Protein AF-A0A7C4DK08-F1 (afdb_monomer_lite)

Radius of gyration: 25.46 Å; chains: 1; bounding box: 59×35×64 Å

Sequence (172 aa):
MMRWWWFGPAVEKERLLHELELMKAGGIGGVEVQPVYPVALDDPESGFRNLPFLSEEFGLHLRHAAQAARRLGLRWDLTLGSGWPFGGPEIPVTLAAGRLRHVVQKKRPFAVPDIGHGERLIAVFAAEPGAALRQVPAAAIPPGAAEVHYFIASRTGQMVKRAAVGAEGFVL

Foldseek 3Di:
DEEDECELVQDDLVVLLVVLVVCLVVVAQAYEYAYFHHPDDQDPVVRGHRDAPPDPVSVVSLVSNVVSCVVSNHDYHYDPAHADDDDFAPQDQLNFAKDKDKDKDQDPPDADPDADVNKAWDWKWFDAVPGDTDTDPRVCHPPRTRMMMIIMIGHPQDWRPRGRHRGIDGHD

pLDDT: mean 95.98, std 2.76, range [80.94, 98.75]

Structure (mmCIF, N/CA/C/O backbone):
data_AF-A0A7C4DK08-F1
#
_entry.id   AF-A0A7C4DK08-F1
#
loop_
_atom_site.group_PDB
_atom_site.id
_atom_site.type_symbol
_atom_site.label_atom_id
_atom_site.label_alt_id
_atom_site.label_comp_id
_atom_site.label_asym_id
_atom_site.label_entity_id
_atom_site.label_seq_id
_atom_site.pdbx_PDB_ins_code
_atom_site.Cartn_x
_atom_site.Cartn_y
_atom_site.Cartn_z
_atom_site.occupancy
_atom_site.B_iso_or_equiv
_atom_site.auth_seq_id
_atom_site.auth_comp_id
_atom_site.auth_asym_id
_atom_site.auth_atom_id
_atom_site.pdbx_PDB_model_num
ATOM 1 N N . MET A 1 1 ? -22.639 -10.464 5.709 1.00 89.44 1 MET A N 1
ATOM 2 C CA . MET A 1 1 ? -21.497 -9.754 6.320 1.00 89.44 1 MET A CA 1
ATOM 3 C C . MET A 1 1 ? -21.369 -8.427 5.601 1.00 89.44 1 MET A C 1
ATOM 5 O O . MET A 1 1 ? -21.718 -8.392 4.425 1.00 89.44 1 MET A O 1
ATOM 9 N N . MET A 1 2 ? -20.950 -7.362 6.276 1.00 95.88 2 MET A N 1
ATOM 10 C CA . MET A 1 2 ? -20.739 -6.053 5.651 1.00 95.88 2 MET A CA 1
ATOM 11 C C . MET A 1 2 ? -19.327 -5.547 5.901 1.00 95.88 2 MET A C 1
ATOM 13 O O . MET A 1 2 ? -18.743 -5.842 6.940 1.00 95.88 2 MET A O 1
ATOM 17 N N . ARG A 1 3 ? -18.815 -4.735 4.983 1.00 97.12 3 ARG A N 1
ATOM 18 C CA . ARG A 1 3 ? -17.578 -3.997 5.205 1.00 97.12 3 ARG A CA 1
ATOM 19 C C . ARG A 1 3 ? -17.878 -2.722 5.992 1.00 97.12 3 ARG A C 1
ATOM 21 O O . ARG A 1 3 ? -18.739 -1.942 5.596 1.00 97.12 3 ARG A O 1
ATOM 28 N N . TRP A 1 4 ? -17.161 -2.523 7.087 1.00 98.00 4 TRP A N 1
ATOM 29 C CA . TRP A 1 4 ? -17.313 -1.408 8.013 1.00 98.00 4 TRP A C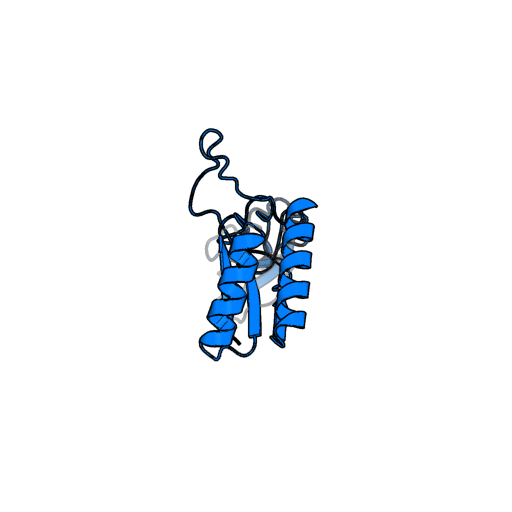A 1
ATOM 30 C C . TRP A 1 4 ? -16.061 -0.535 7.956 1.00 98.00 4 TRP A C 1
ATOM 32 O O . TRP A 1 4 ? -14.979 -0.946 8.378 1.00 98.00 4 TRP A O 1
ATOM 42 N N . TRP A 1 5 ? -16.188 0.644 7.345 1.00 97.44 5 TRP A N 1
ATOM 43 C CA . TRP A 1 5 ? -15.051 1.539 7.123 1.00 97.44 5 TRP A CA 1
ATOM 44 C C . TRP A 1 5 ? -14.805 2.399 8.350 1.00 97.44 5 TRP A C 1
ATOM 46 O O . TRP A 1 5 ? -15.694 3.123 8.788 1.00 97.44 5 TRP A O 1
ATOM 56 N N . TRP A 1 6 ? -13.584 2.339 8.869 1.00 97.81 6 TRP A N 1
ATOM 57 C CA . TRP A 1 6 ? -13.115 3.236 9.917 1.00 97.81 6 TRP A CA 1
ATOM 58 C C . TRP A 1 6 ? -12.251 4.306 9.255 1.00 97.81 6 TRP A C 1
ATOM 60 O O . TRP A 1 6 ? -11.083 4.063 8.946 1.00 97.81 6 TRP A O 1
ATOM 70 N N . PHE A 1 7 ? -12.848 5.463 8.970 1.00 97.81 7 PHE A N 1
ATOM 71 C CA . PHE A 1 7 ? -12.129 6.600 8.401 1.00 97.81 7 PHE A CA 1
ATOM 72 C C . PHE A 1 7 ? -11.234 7.239 9.460 1.00 97.81 7 PHE A C 1
ATOM 74 O O . PHE A 1 7 ? -11.695 7.546 10.558 1.00 97.81 7 PHE A O 1
ATOM 81 N N . GLY A 1 8 ? -9.955 7.418 9.131 1.00 95.69 8 GLY A N 1
ATOM 82 C CA . GLY A 1 8 ? -8.969 8.007 10.032 1.00 95.69 8 GLY A CA 1
ATOM 83 C C . GLY A 1 8 ? -8.819 7.254 11.354 1.00 95.69 8 GLY A C 1
ATOM 84 O O . GLY A 1 8 ? -8.439 7.853 12.349 1.00 95.69 8 GLY A O 1
ATOM 85 N N . PRO A 1 9 ? -9.128 5.947 11.379 1.00 96.12 9 PRO A N 1
ATOM 86 C CA . PRO A 1 9 ? -9.556 5.232 12.581 1.00 96.12 9 PRO A CA 1
ATOM 87 C C . PRO A 1 9 ? -10.118 6.079 13.733 1.00 96.12 9 PRO A C 1
ATOM 89 O O . PRO A 1 9 ? -9.805 5.814 14.891 1.00 96.12 9 PRO A O 1
ATOM 92 N N . ALA A 1 10 ? -10.930 7.089 13.414 1.00 96.31 10 ALA A N 1
ATOM 93 C CA . ALA A 1 10 ? -11.472 8.048 14.364 1.00 96.31 10 ALA A CA 1
ATOM 94 C C . ALA A 1 10 ? -12.711 7.429 15.011 1.00 96.31 10 ALA A C 1
ATOM 96 O O . ALA A 1 10 ? -13.845 7.653 14.587 1.00 96.31 10 ALA A O 1
ATOM 97 N N . VAL A 1 11 ? -12.469 6.534 15.966 1.00 96.31 11 VAL A N 1
ATOM 98 C CA . VAL A 1 11 ? -13.496 5.692 16.575 1.00 96.31 11 VAL A CA 1
ATOM 99 C C . VAL A 1 11 ? -13.497 5.816 18.088 1.00 96.31 11 VAL A C 1
ATOM 101 O O . VAL A 1 11 ? -12.461 6.012 18.713 1.00 96.31 11 VAL A O 1
ATOM 104 N N . GLU A 1 12 ? -14.674 5.616 18.670 1.00 95.94 12 GLU A N 1
ATOM 105 C CA . GLU A 1 12 ? -14.911 5.649 20.111 1.00 95.94 12 GLU A CA 1
ATOM 106 C C . GLU A 1 12 ? -15.649 4.378 20.529 1.00 95.94 12 GLU A C 1
ATOM 108 O O . GLU A 1 12 ? -16.537 3.901 19.819 1.00 95.94 12 GLU A O 1
ATOM 113 N N . LYS A 1 13 ? -15.308 3.813 21.689 1.00 97.62 13 LYS A N 1
ATOM 114 C CA . LYS A 1 13 ? -15.831 2.511 22.144 1.00 97.62 13 LYS A CA 1
ATOM 115 C C . LYS A 1 13 ? -17.359 2.471 22.195 1.00 97.62 13 LYS A C 1
ATOM 117 O O . LYS A 1 13 ? -17.966 1.506 21.733 1.00 97.62 13 LYS A O 1
ATOM 122 N N . GLU A 1 14 ? -17.973 3.529 22.704 1.00 97.81 14 GLU A N 1
ATOM 123 C CA . GLU A 1 14 ? -19.418 3.664 22.859 1.00 97.81 14 GLU A CA 1
ATOM 124 C C . GLU A 1 14 ? -20.114 3.683 21.491 1.00 97.81 14 GLU A C 1
ATOM 126 O O . GLU A 1 14 ? -21.118 2.995 21.293 1.00 97.81 14 GLU A O 1
ATOM 131 N N . ARG A 1 15 ? -19.541 4.403 20.517 1.00 97.50 15 ARG A N 1
ATOM 132 C CA . ARG A 1 15 ? -20.045 4.456 19.135 1.00 97.50 15 ARG A CA 1
ATOM 133 C C . ARG A 1 15 ? -19.880 3.117 18.428 1.00 97.50 15 ARG A C 1
ATOM 135 O O . ARG A 1 15 ? -20.820 2.657 17.790 1.00 97.50 15 ARG A O 1
ATOM 142 N N . LEU A 1 16 ? -18.736 2.453 18.604 1.00 98.44 16 LEU A N 1
ATOM 143 C CA . LEU A 1 16 ? -18.481 1.122 18.049 1.00 98.44 16 LEU A CA 1
ATOM 144 C C . LEU A 1 16 ? -19.507 0.093 18.544 1.00 98.44 16 LEU A C 1
ATOM 146 O O . LEU A 1 16 ? -20.022 -0.690 17.748 1.00 98.44 16 LEU A O 1
ATOM 150 N N . LEU A 1 17 ? -19.817 0.089 19.845 1.00 98.62 17 LEU A N 1
ATOM 151 C CA . LEU A 1 17 ? -20.846 -0.790 20.405 1.00 98.62 17 LEU A CA 1
ATOM 152 C C . LEU A 1 17 ? -22.224 -0.474 19.815 1.00 98.62 17 LEU A C 1
ATOM 154 O O . LEU A 1 17 ? -22.897 -1.384 19.333 1.00 98.62 17 LEU A O 1
ATOM 158 N N . HIS A 1 18 ? -22.608 0.803 19.814 1.00 98.69 18 HIS A N 1
ATOM 159 C CA . HIS A 1 18 ? -23.893 1.246 19.284 1.00 98.69 18 HIS A CA 1
ATOM 160 C C . HIS A 1 18 ? -24.081 0.849 17.811 1.00 98.69 18 HIS A C 1
ATOM 162 O O . HIS A 1 18 ? -25.116 0.303 17.432 1.00 98.69 18 HIS A O 1
ATOM 168 N N . GLU A 1 19 ? -23.063 1.058 16.975 1.00 98.44 19 GLU A N 1
ATOM 169 C CA . GLU A 1 19 ? -23.085 0.679 15.562 1.00 98.44 19 GLU A CA 1
ATOM 170 C C . GLU A 1 19 ? -23.239 -0.839 15.373 1.00 98.44 19 GLU A C 1
ATOM 172 O O . GLU A 1 19 ? -24.040 -1.277 14.546 1.00 98.44 19 GLU A O 1
ATOM 177 N N . LEU A 1 20 ? -22.549 -1.659 16.175 1.00 98.69 20 LEU A N 1
ATOM 178 C CA . LEU A 1 20 ? -22.695 -3.120 16.138 1.00 98.69 20 LEU A CA 1
ATOM 179 C C . LEU A 1 20 ? -24.094 -3.585 16.578 1.00 98.69 20 LEU A C 1
ATOM 181 O O . LEU A 1 20 ? -24.642 -4.522 15.988 1.00 98.69 20 LEU A O 1
ATOM 185 N N . GLU A 1 21 ? -24.688 -2.945 17.587 1.00 98.69 21 GLU A N 1
ATOM 186 C CA . GLU A 1 21 ? -26.061 -3.218 18.029 1.00 98.69 21 GLU A CA 1
ATOM 187 C C . GLU A 1 21 ? -27.078 -2.880 16.935 1.00 98.69 21 GLU A C 1
ATOM 189 O O . GLU A 1 21 ? -27.949 -3.701 16.635 1.00 98.69 21 GLU A O 1
ATOM 194 N N . LEU A 1 22 ? -26.926 -1.726 16.276 1.00 98.50 22 LEU A N 1
ATOM 195 C CA . LEU A 1 22 ? -27.761 -1.331 15.140 1.00 98.50 22 LEU A CA 1
ATOM 196 C C . LEU A 1 22 ? -27.634 -2.313 13.973 1.00 98.50 22 LEU A C 1
ATOM 198 O O . LEU A 1 22 ? -28.643 -2.737 13.410 1.00 98.50 22 LEU A O 1
ATOM 202 N N . MET A 1 23 ? -26.410 -2.722 13.630 1.00 98.19 23 MET A N 1
ATOM 203 C CA . MET A 1 23 ? -26.177 -3.728 12.591 1.00 98.19 23 MET A CA 1
ATOM 204 C C . MET A 1 23 ? -26.880 -5.045 12.933 1.00 98.19 23 MET A C 1
ATOM 206 O O . MET A 1 23 ? -27.576 -5.611 12.087 1.00 98.19 23 MET A O 1
ATOM 210 N N . LYS A 1 24 ? -26.754 -5.519 14.179 1.00 98.31 24 LYS A N 1
ATOM 211 C CA . LYS A 1 24 ? -27.425 -6.738 14.642 1.00 98.31 24 LYS A CA 1
ATOM 212 C C . LYS A 1 24 ? -28.948 -6.617 14.556 1.00 98.31 24 LYS A C 1
ATOM 214 O O . LYS A 1 24 ? -29.589 -7.533 14.041 1.00 98.31 24 LYS A O 1
ATOM 219 N N . ALA A 1 25 ? -29.512 -5.509 15.037 1.00 98.44 25 ALA A N 1
ATOM 220 C CA . ALA A 1 25 ? -30.946 -5.233 14.975 1.00 98.44 25 ALA A CA 1
ATOM 221 C C . ALA A 1 25 ? -31.454 -5.164 13.524 1.00 98.44 25 ALA A C 1
ATOM 223 O O . ALA A 1 25 ? -32.538 -5.656 13.225 1.00 98.44 25 ALA A O 1
ATOM 224 N N . GLY A 1 26 ? -30.635 -4.637 12.610 1.00 97.75 26 GLY A N 1
ATOM 225 C CA . GLY A 1 26 ? -30.897 -4.599 11.170 1.00 97.75 26 GLY A CA 1
ATOM 226 C C . GLY A 1 26 ? -30.697 -5.930 10.432 1.00 97.75 26 GLY A C 1
ATOM 227 O O . GLY A 1 26 ? -30.798 -5.962 9.209 1.00 97.75 26 GLY A O 1
ATOM 228 N N . GLY A 1 27 ? -30.392 -7.029 11.130 1.00 97.88 27 GLY A N 1
ATOM 229 C CA . GLY A 1 27 ? -30.229 -8.356 10.524 1.00 97.88 27 GLY A CA 1
ATOM 230 C C . GLY A 1 27 ? -28.860 -8.617 9.879 1.00 97.88 27 GLY A C 1
ATOM 231 O O . GLY A 1 27 ? -28.674 -9.647 9.226 1.00 97.88 27 GLY A O 1
ATOM 232 N N . ILE A 1 28 ? -27.870 -7.739 10.070 1.00 98.38 28 ILE A N 1
ATOM 233 C CA . ILE A 1 28 ? -26.490 -7.988 9.634 1.00 98.38 28 ILE A CA 1
ATOM 234 C C . ILE A 1 28 ? -25.897 -9.119 10.486 1.00 98.38 28 ILE A C 1
ATOM 236 O O . ILE A 1 28 ? -25.849 -9.051 11.710 1.00 98.38 28 ILE A O 1
ATOM 240 N N . GLY A 1 29 ? -25.397 -10.169 9.830 1.00 98.00 29 GLY A N 1
ATOM 241 C CA . GLY A 1 29 ? -24.799 -11.331 10.504 1.00 98.00 29 GLY A CA 1
ATOM 242 C C . GLY A 1 29 ? -23.309 -11.206 10.857 1.00 98.00 29 GLY A C 1
ATOM 243 O O . GLY A 1 29 ? -22.728 -12.161 11.373 1.00 98.00 29 GLY A O 1
ATOM 244 N N . GLY A 1 30 ? -22.657 -10.088 10.531 1.00 98.38 30 GLY A N 1
ATOM 245 C CA . GLY A 1 30 ? -21.241 -9.862 10.829 1.00 98.38 30 GLY A CA 1
ATOM 246 C C . GLY A 1 30 ? -20.610 -8.703 10.066 1.00 98.38 30 GLY A C 1
ATOM 247 O O . GLY A 1 30 ? -21.187 -8.224 9.084 1.00 98.38 30 GLY A O 1
ATOM 248 N N . VAL A 1 31 ? -19.411 -8.317 10.493 1.00 98.50 31 VAL A N 1
ATOM 249 C CA . VAL A 1 31 ? -18.662 -7.153 9.999 1.00 98.50 31 VAL A CA 1
ATOM 250 C C . VAL A 1 31 ? -17.237 -7.523 9.589 1.00 98.50 31 VAL A C 1
ATOM 252 O O . VAL A 1 31 ? -16.636 -8.407 10.193 1.00 98.50 31 VAL A O 1
ATOM 255 N N . GLU A 1 32 ? -16.710 -6.811 8.598 1.00 98.25 32 GLU A N 1
ATOM 256 C CA . GLU A 1 32 ? -15.300 -6.773 8.205 1.00 98.25 32 GLU A CA 1
ATOM 257 C C . GLU A 1 32 ? -14.776 -5.354 8.442 1.00 98.25 32 GLU A C 1
ATOM 259 O O . GLU A 1 32 ? -15.230 -4.413 7.785 1.00 98.25 32 GLU A O 1
ATOM 264 N N . VAL A 1 33 ? -13.855 -5.180 9.390 1.00 98.25 33 VAL A N 1
ATOM 265 C CA . VAL A 1 33 ? -13.270 -3.866 9.689 1.00 98.25 33 VAL A CA 1
ATOM 266 C C . VAL A 1 33 ? -12.238 -3.500 8.628 1.00 98.25 33 VAL A C 1
ATOM 268 O O . VAL A 1 33 ? -11.289 -4.247 8.389 1.00 98.25 33 VAL A O 1
ATOM 271 N N . GLN A 1 34 ? -12.398 -2.315 8.037 1.00 97.69 34 GLN A N 1
ATOM 272 C CA . GLN A 1 34 ? -11.468 -1.750 7.065 1.00 97.69 34 GLN A CA 1
ATOM 273 C C . GLN A 1 34 ? -11.052 -0.329 7.481 1.00 97.69 34 GLN A C 1
ATOM 275 O O . GLN A 1 34 ? -11.779 0.630 7.212 1.00 97.69 34 GLN A O 1
ATOM 280 N N . PRO A 1 35 ? -9.867 -0.165 8.091 1.00 97.75 35 PRO A N 1
ATOM 281 C CA . PRO A 1 35 ? -9.263 1.142 8.335 1.00 97.75 35 PRO A CA 1
ATOM 282 C C . PRO A 1 35 ? -8.909 1.827 7.016 1.00 97.75 35 PRO A C 1
ATOM 284 O O . PRO A 1 35 ? -8.284 1.207 6.144 1.00 97.75 35 PRO A O 1
ATOM 287 N N . VAL A 1 36 ? -9.277 3.095 6.864 1.00 98.00 36 VAL A N 1
ATOM 288 C CA . VAL A 1 36 ? -8.992 3.910 5.673 1.00 98.00 36 VAL A CA 1
ATOM 289 C C . VAL A 1 36 ? -8.649 5.351 6.063 1.00 98.00 36 VAL A C 1
ATOM 291 O O . VAL A 1 36 ? -8.705 5.721 7.232 1.00 98.00 36 VAL A O 1
ATOM 294 N N . TYR A 1 37 ? -8.281 6.158 5.072 1.00 97.75 37 TYR A N 1
ATOM 295 C CA . TYR A 1 37 ? -7.957 7.584 5.186 1.00 97.75 37 TYR A CA 1
ATOM 296 C C . TYR A 1 37 ? -8.916 8.403 6.065 1.00 97.75 37 TYR A C 1
ATOM 298 O O . TYR A 1 37 ? -10.111 8.099 6.130 1.00 97.75 37 TYR A O 1
ATOM 306 N N . PRO A 1 38 ? -8.410 9.460 6.723 1.00 97.31 38 PRO A N 1
ATOM 307 C CA . PRO A 1 38 ? -9.239 10.400 7.463 1.00 97.31 38 PRO A CA 1
ATOM 308 C C . PRO A 1 38 ? -10.130 11.222 6.525 1.00 97.31 38 PRO A C 1
ATOM 310 O O . PRO A 1 38 ? -9.743 11.559 5.406 1.00 97.31 38 PRO A O 1
ATOM 313 N N . VAL A 1 39 ? -11.329 11.566 6.998 1.00 96.88 39 VAL A N 1
ATOM 314 C CA . VAL A 1 39 ? -12.264 12.484 6.310 1.00 96.88 39 VAL A CA 1
ATOM 315 C C . VAL A 1 39 ? -12.391 13.837 7.011 1.00 96.88 39 VAL A C 1
ATOM 317 O O . VAL A 1 39 ? -13.034 14.740 6.484 1.00 96.88 39 VAL A O 1
ATOM 320 N N . ALA A 1 40 ? -11.759 13.979 8.173 1.00 95.62 40 ALA A N 1
ATOM 321 C CA . ALA A 1 40 ? -11.634 15.211 8.934 1.00 95.62 40 ALA A CA 1
ATOM 322 C C . ALA A 1 40 ? -10.243 15.257 9.581 1.00 95.62 40 ALA A C 1
ATOM 324 O O . ALA A 1 40 ? -9.631 14.214 9.825 1.00 95.62 40 ALA A O 1
ATOM 325 N N . LEU A 1 41 ? -9.734 16.464 9.817 1.00 95.81 41 LEU A N 1
ATOM 326 C CA . LEU A 1 41 ? -8.479 16.674 10.538 1.00 95.81 41 LEU A CA 1
ATOM 327 C C . LEU A 1 41 ? -8.711 16.558 12.043 1.00 95.81 41 LEU A C 1
ATOM 329 O O . LEU A 1 41 ? -9.838 16.733 12.499 1.00 95.81 41 LEU A O 1
ATOM 333 N N . ASP A 1 42 ? -7.641 16.293 12.789 1.00 95.88 42 ASP A N 1
ATOM 334 C CA . ASP A 1 42 ? -7.672 16.351 14.250 1.00 95.88 42 ASP A CA 1
ATOM 335 C C . ASP A 1 42 ? -8.115 17.745 14.709 1.00 95.88 42 ASP A C 1
ATOM 337 O O . ASP A 1 42 ? -7.676 18.761 14.163 1.00 95.88 42 ASP A O 1
ATOM 341 N N . ASP A 1 43 ? -8.966 17.778 15.726 1.00 96.12 43 ASP A N 1
ATOM 342 C CA . ASP A 1 43 ? -9.473 18.998 16.336 1.00 96.12 43 ASP A CA 1
ATOM 343 C C . ASP A 1 43 ? -9.301 18.923 17.862 1.00 96.12 43 ASP A C 1
ATOM 345 O O . ASP A 1 43 ? -10.061 18.233 18.550 1.00 96.12 43 ASP A O 1
ATOM 349 N N . PRO A 1 44 ? -8.303 19.635 18.413 1.00 93.69 44 PRO A N 1
ATOM 350 C CA . PRO A 1 44 ? -8.056 19.670 19.848 1.00 93.69 44 PRO A CA 1
ATOM 351 C C . PRO A 1 44 ? -9.206 20.250 20.681 1.00 93.69 44 PRO A C 1
ATOM 353 O O . PRO A 1 44 ? -9.303 19.910 21.858 1.00 93.69 44 PRO A O 1
ATOM 356 N N . GLU A 1 45 ? -10.055 21.119 20.118 1.00 95.19 45 GLU A N 1
ATOM 357 C CA . GLU A 1 45 ? -11.140 21.765 20.870 1.00 95.19 45 GLU A CA 1
ATOM 358 C C . GLU A 1 45 ? -12.305 20.804 21.118 1.00 95.19 45 GLU A C 1
ATOM 360 O O . GLU A 1 45 ? -12.840 20.749 22.227 1.00 95.19 45 GLU A O 1
ATOM 365 N N . SER A 1 46 ? -12.675 20.010 20.109 1.00 93.50 46 SER A N 1
ATOM 366 C CA . SER A 1 46 ? -13.681 18.950 20.255 1.00 93.50 46 SER A CA 1
ATOM 367 C C . SER A 1 46 ? -13.109 17.634 20.790 1.00 93.50 46 SER A C 1
ATOM 369 O O . SER A 1 46 ? -13.867 16.777 21.245 1.00 93.50 46 SER A O 1
ATOM 371 N N . GLY A 1 47 ? -11.785 17.460 20.739 1.00 91.88 47 GLY A N 1
ATOM 372 C CA . GLY A 1 47 ? -11.104 16.207 21.062 1.00 91.88 47 GLY A CA 1
ATOM 373 C C . GLY A 1 47 ? -11.154 15.169 19.935 1.00 91.88 47 GLY A C 1
ATOM 374 O O . GLY A 1 47 ? -10.696 14.041 20.136 1.00 91.88 47 GLY A O 1
ATOM 375 N N . PHE A 1 48 ? -11.684 15.527 18.759 1.00 94.81 48 PHE A N 1
ATOM 376 C CA . PHE A 1 48 ? -11.689 14.652 17.593 1.00 94.81 48 PHE A CA 1
ATOM 377 C C . PHE A 1 48 ? -10.254 14.353 17.156 1.00 94.81 48 PHE A C 1
ATOM 379 O O . PHE A 1 48 ? -9.445 15.260 16.950 1.00 94.81 48 PHE A O 1
ATOM 386 N N . ARG A 1 49 ? -9.932 13.071 16.985 1.00 95.75 49 ARG A N 1
ATOM 387 C CA . ARG A 1 49 ? -8.609 12.650 16.533 1.00 95.75 49 ARG A CA 1
ATOM 388 C C . ARG A 1 49 ? -8.661 11.425 15.649 1.00 95.75 49 ARG A C 1
ATOM 390 O O . ARG A 1 49 ? -9.447 10.505 15.874 1.00 95.75 49 ARG A O 1
ATOM 397 N N . ASN A 1 50 ? -7.748 11.395 14.696 1.00 97.38 50 ASN A N 1
ATOM 398 C CA . ASN A 1 50 ? -7.474 10.232 13.888 1.00 97.38 50 ASN A CA 1
ATOM 399 C C . ASN A 1 50 ? -6.435 9.353 14.595 1.00 97.38 50 ASN A C 1
ATOM 401 O O . ASN A 1 50 ? -5.399 9.838 15.050 1.00 97.38 50 ASN A O 1
ATOM 405 N N . LEU A 1 51 ? -6.690 8.049 14.691 1.00 97.00 51 LEU A N 1
ATOM 406 C CA . LEU A 1 51 ? -5.752 7.126 15.329 1.00 97.00 51 LEU A CA 1
ATOM 407 C C . LEU A 1 51 ? -4.765 6.575 14.293 1.00 97.00 51 LEU A C 1
ATOM 409 O O . LEU A 1 51 ? -5.205 6.036 13.270 1.00 97.00 51 LEU A O 1
ATOM 413 N N . PRO A 1 52 ? -3.442 6.628 14.553 1.00 96.56 52 PRO A N 1
ATOM 414 C CA . PRO A 1 52 ? -2.478 5.978 13.682 1.00 96.56 52 PRO A CA 1
ATOM 415 C C . PRO A 1 52 ? -2.757 4.474 13.578 1.00 96.56 52 PRO A C 1
ATOM 417 O O . PRO A 1 52 ? -3.015 3.800 14.585 1.00 96.56 52 PRO A O 1
ATOM 420 N N . PHE A 1 53 ? -2.699 3.942 12.361 1.00 96.69 53 PHE A N 1
ATOM 421 C CA . PHE A 1 53 ? -2.868 2.521 12.088 1.00 96.69 53 PHE A CA 1
ATOM 422 C C . PHE A 1 53 ? -1.829 1.705 12.864 1.00 96.69 53 PHE A C 1
ATOM 424 O O . PHE A 1 53 ? -0.665 2.086 12.956 1.00 96.69 53 PHE A O 1
ATOM 431 N N . LEU A 1 54 ? -2.270 0.594 13.461 1.00 95.56 54 LEU A N 1
ATOM 432 C CA . LEU A 1 54 ? -1.464 -0.270 14.338 1.00 95.56 54 LEU A CA 1
ATOM 433 C C . LEU A 1 54 ? -0.895 0.397 15.605 1.00 95.56 54 LEU A C 1
ATOM 435 O O . LEU A 1 54 ? -0.095 -0.225 16.303 1.00 95.56 54 LEU A O 1
ATOM 439 N N . SER A 1 55 ? -1.336 1.606 15.965 1.00 97.12 55 SER A N 1
ATOM 440 C CA . SER A 1 55 ? -1.060 2.154 17.298 1.00 97.12 55 SER A CA 1
ATOM 441 C C . SER A 1 55 ? -1.683 1.292 18.406 1.00 97.12 55 SER A C 1
ATOM 443 O O . SER A 1 55 ? -2.649 0.552 18.185 1.00 97.12 55 SER A O 1
ATOM 445 N N . GLU A 1 56 ? -1.157 1.411 19.628 1.00 97.88 56 GLU A N 1
ATOM 446 C CA . GLU A 1 56 ? -1.705 0.715 20.800 1.00 97.88 56 GLU A CA 1
ATOM 447 C C . GLU A 1 56 ? -3.196 1.024 20.985 1.00 97.88 56 GLU A C 1
ATOM 449 O O . GLU A 1 56 ? -4.015 0.121 21.165 1.00 97.88 56 GLU A O 1
ATOM 454 N N . GLU A 1 57 ? -3.571 2.297 20.861 1.00 96.81 57 GLU A N 1
ATOM 455 C CA . GLU A 1 57 ? -4.951 2.731 21.020 1.00 96.81 57 GLU A CA 1
ATOM 456 C C . GLU A 1 57 ? -5.878 2.184 19.930 1.00 96.81 57 GLU A C 1
ATOM 458 O O . GLU A 1 57 ? -6.989 1.736 20.235 1.00 96.81 57 GLU A O 1
ATOM 463 N N . PHE A 1 58 ? -5.428 2.159 18.674 1.00 97.31 58 PHE A N 1
ATOM 464 C CA . PHE A 1 58 ? -6.154 1.490 17.598 1.00 97.31 58 PHE A CA 1
ATOM 465 C C . PHE A 1 58 ? -6.399 0.010 17.940 1.00 97.31 58 PHE A C 1
ATOM 467 O O . PHE A 1 58 ? -7.523 -0.489 17.824 1.00 97.31 58 PHE A O 1
ATOM 474 N N . GLY A 1 59 ? -5.375 -0.681 18.451 1.00 97.75 59 GLY A N 1
ATOM 475 C CA . GLY A 1 59 ? -5.479 -2.066 18.913 1.00 97.75 59 GLY A CA 1
ATOM 476 C C . GLY A 1 59 ? -6.485 -2.260 20.055 1.00 97.75 59 GLY A C 1
ATOM 477 O O . GLY A 1 59 ? -7.217 -3.256 20.079 1.00 97.75 59 GLY A O 1
ATOM 478 N N . LEU A 1 60 ? -6.578 -1.305 20.986 1.00 98.44 60 LEU A N 1
ATOM 479 C CA . LEU A 1 60 ? -7.567 -1.324 22.070 1.00 98.44 60 LEU A CA 1
ATOM 480 C C . LEU A 1 60 ? -9.005 -1.173 21.549 1.00 98.44 60 LEU A C 1
ATOM 482 O O . LEU A 1 60 ? -9.897 -1.886 22.020 1.00 98.44 60 LEU A O 1
ATOM 486 N N . HIS A 1 61 ? -9.235 -0.303 20.562 1.00 98.38 61 HIS A N 1
ATOM 487 C CA . HIS A 1 61 ? -10.546 -0.132 19.925 1.00 98.38 61 HIS A CA 1
ATOM 488 C C . HIS A 1 61 ? -10.956 -1.363 19.112 1.00 98.38 61 HIS A C 1
ATOM 490 O O . HIS A 1 61 ? -12.078 -1.853 19.266 1.00 98.38 61 HIS A O 1
ATOM 496 N N . LEU A 1 62 ? -10.034 -1.935 18.329 1.00 97.88 62 LEU A N 1
ATOM 497 C CA . LEU A 1 62 ? -10.260 -3.203 17.628 1.00 97.88 62 LEU A CA 1
ATOM 498 C C . LEU A 1 62 ? -10.647 -4.323 18.597 1.00 97.88 62 LEU A C 1
ATOM 500 O O . LEU A 1 62 ? -11.627 -5.031 18.367 1.00 97.88 62 LEU A O 1
ATOM 504 N N . ARG A 1 63 ? -9.908 -4.473 19.705 1.00 98.44 63 ARG A N 1
ATOM 505 C CA . ARG A 1 63 ? -10.207 -5.480 20.733 1.00 98.44 63 ARG A CA 1
ATOM 506 C C . ARG A 1 63 ? -11.601 -5.278 21.320 1.00 98.44 63 ARG A C 1
ATOM 508 O O . ARG A 1 63 ? -12.333 -6.254 21.479 1.00 98.44 63 ARG A O 1
ATOM 515 N N . HIS A 1 64 ? -11.960 -4.036 21.642 1.00 98.62 64 HIS A N 1
ATOM 516 C CA . HIS A 1 64 ? -13.272 -3.704 22.188 1.00 98.62 64 HIS A CA 1
ATOM 517 C C . HIS A 1 64 ? -14.401 -4.092 21.220 1.00 98.62 64 HIS A C 1
ATOM 519 O O . HIS A 1 64 ? -15.320 -4.819 21.608 1.00 98.62 64 HIS A O 1
ATOM 525 N N . ALA A 1 65 ? -14.296 -3.679 19.954 1.00 98.50 65 ALA A N 1
ATOM 526 C CA . ALA A 1 65 ? -15.284 -3.983 18.924 1.00 98.50 65 ALA A CA 1
ATOM 527 C C . ALA A 1 65 ? -15.384 -5.492 18.636 1.00 98.50 65 ALA A C 1
ATOM 529 O O . ALA A 1 65 ? -16.489 -6.029 18.584 1.00 98.50 65 ALA A O 1
ATOM 530 N N . ALA A 1 66 ? -14.258 -6.209 18.561 1.00 98.56 66 ALA A N 1
ATOM 531 C CA . ALA A 1 66 ? -14.248 -7.661 18.373 1.00 98.56 66 ALA A CA 1
ATOM 532 C C . ALA A 1 66 ? -14.947 -8.402 19.528 1.00 98.56 66 ALA A C 1
ATOM 534 O O . ALA A 1 66 ? -15.732 -9.330 19.314 1.00 98.56 66 ALA A O 1
ATOM 535 N N . GLN A 1 67 ? -14.699 -7.978 20.772 1.00 98.75 67 GLN A N 1
ATOM 536 C CA . GLN A 1 67 ? -15.371 -8.535 21.947 1.00 98.75 67 GLN A CA 1
ATOM 537 C C . GLN A 1 67 ? -16.875 -8.236 21.943 1.00 98.75 67 GLN A C 1
ATOM 539 O O . GLN A 1 67 ? -17.664 -9.116 22.292 1.00 98.75 67 GLN A O 1
ATOM 544 N N . ALA A 1 68 ? -17.281 -7.027 21.545 1.00 98.62 68 ALA A N 1
ATOM 545 C CA . ALA A 1 68 ? -18.688 -6.656 21.402 1.00 98.62 68 ALA A CA 1
ATOM 546 C C . ALA A 1 68 ? -19.387 -7.482 20.313 1.00 98.62 68 ALA A C 1
ATOM 548 O O . ALA A 1 68 ? -20.417 -8.098 20.587 1.00 98.62 68 ALA A O 1
ATOM 549 N N . ALA A 1 69 ? -18.784 -7.598 19.128 1.00 98.62 69 ALA A N 1
ATOM 550 C CA . ALA A 1 69 ? -19.293 -8.419 18.034 1.00 98.62 69 ALA A CA 1
ATOM 551 C C . ALA A 1 69 ? -19.494 -9.878 18.472 1.00 98.62 69 ALA A C 1
ATOM 553 O O . ALA A 1 69 ? -20.560 -10.454 18.242 1.00 98.62 69 ALA A O 1
ATOM 554 N N . ARG A 1 70 ? -18.525 -10.450 19.203 1.00 98.56 70 ARG A N 1
ATOM 555 C CA . ARG A 1 70 ? -18.648 -11.796 19.780 1.00 98.56 70 ARG A CA 1
ATOM 556 C C . ARG A 1 70 ? -19.838 -11.915 20.738 1.00 98.56 70 ARG A C 1
ATOM 558 O O . ARG A 1 70 ? -20.577 -12.891 20.638 1.00 98.56 70 ARG A O 1
ATOM 565 N N . ARG A 1 71 ? -20.046 -10.950 21.646 1.00 98.62 71 ARG A N 1
ATOM 566 C CA . ARG A 1 71 ? -21.197 -10.951 22.578 1.00 98.62 71 ARG A CA 1
ATOM 567 C C . ARG A 1 71 ? -22.539 -10.876 21.845 1.00 98.62 71 ARG A C 1
ATOM 569 O O . ARG A 1 71 ? -23.488 -11.528 22.261 1.00 98.62 71 ARG A O 1
ATOM 576 N N . LEU A 1 72 ? -22.601 -10.131 20.743 1.00 98.50 72 LEU A N 1
ATOM 577 C CA . LEU A 1 72 ? -23.798 -9.970 19.907 1.00 98.50 72 LEU A CA 1
ATOM 578 C C . LEU A 1 72 ? -24.036 -11.147 18.935 1.00 98.50 72 LEU A C 1
ATOM 580 O O . LEU A 1 72 ? -25.027 -11.167 18.192 1.00 98.50 72 LEU A O 1
ATOM 584 N N . GLY A 1 73 ? -23.134 -12.135 18.912 1.00 98.38 73 GLY A N 1
ATOM 585 C CA . GLY A 1 73 ? -23.186 -13.260 17.977 1.00 98.38 73 GLY A CA 1
ATOM 586 C C . GLY A 1 73 ? -22.989 -12.836 16.517 1.00 98.38 73 GLY A C 1
ATOM 587 O O . GLY A 1 73 ? -23.581 -13.434 15.619 1.00 98.38 73 GLY A O 1
ATOM 588 N N . LEU A 1 74 ? -22.216 -11.774 16.282 1.00 98.62 74 LEU A N 1
ATOM 589 C CA . LEU A 1 74 ? -21.812 -11.308 14.958 1.00 98.62 74 LEU A CA 1
ATOM 590 C C . LEU A 1 74 ? -20.517 -12.008 14.533 1.00 98.62 74 LEU A C 1
ATOM 592 O O . LEU A 1 74 ? -19.606 -12.193 15.342 1.00 98.62 74 LEU A O 1
ATOM 596 N N . ARG A 1 75 ? -20.403 -12.365 13.247 1.00 98.44 75 ARG A N 1
ATOM 597 C CA . ARG A 1 75 ? -19.100 -12.739 12.674 1.00 98.44 75 ARG A CA 1
ATOM 598 C C . ARG A 1 75 ? -18.192 -11.511 12.640 1.00 98.44 75 ARG A C 1
ATOM 600 O O . ARG A 1 75 ? -18.667 -10.402 12.397 1.00 98.44 75 ARG A O 1
ATOM 607 N N . TRP A 1 76 ? -16.905 -11.736 12.853 1.00 98.19 76 TRP A N 1
ATOM 608 C CA . TRP A 1 76 ? -15.883 -10.701 12.884 1.00 98.19 76 TRP A CA 1
ATOM 609 C C . TRP A 1 76 ? -14.795 -11.026 11.868 1.00 98.19 76 TRP A C 1
ATOM 611 O O . TRP A 1 76 ? -14.265 -12.137 11.882 1.00 98.19 76 TRP A O 1
ATOM 621 N N . ASP A 1 77 ? -14.478 -10.057 11.024 1.00 98.12 77 ASP A N 1
ATOM 622 C CA . ASP A 1 77 ? -13.388 -10.099 10.060 1.00 98.12 77 ASP A CA 1
ATOM 623 C C . ASP A 1 77 ? -12.611 -8.771 10.110 1.00 98.12 77 ASP A C 1
ATOM 625 O O . ASP A 1 77 ? -13.127 -7.739 10.556 1.00 98.12 77 ASP A O 1
ATOM 629 N N . LEU A 1 78 ? -11.352 -8.803 9.694 1.00 96.50 78 LEU A N 1
ATOM 630 C CA . LEU A 1 78 ? -10.432 -7.673 9.714 1.00 96.50 78 LEU A CA 1
ATOM 631 C C . LEU A 1 78 ? -9.553 -7.723 8.469 1.00 96.50 78 LEU A C 1
ATOM 633 O O . LEU A 1 78 ? -8.768 -8.658 8.296 1.00 96.50 78 LEU A O 1
ATOM 637 N N . THR A 1 79 ? -9.593 -6.668 7.659 1.00 94.75 79 THR A N 1
ATOM 638 C CA . THR A 1 79 ? -8.593 -6.516 6.605 1.00 94.75 79 THR A CA 1
ATOM 639 C C . THR A 1 79 ? -7.231 -6.243 7.232 1.00 94.75 79 THR A C 1
ATOM 641 O O . THR A 1 79 ? -7.061 -5.290 7.991 1.00 94.75 79 THR A O 1
ATOM 644 N N . LEU A 1 80 ? -6.239 -7.061 6.876 1.00 91.06 80 LEU A N 1
ATOM 645 C CA . LEU A 1 80 ? -4.882 -7.030 7.441 1.00 91.06 80 LEU A CA 1
ATOM 646 C C . LEU A 1 80 ? -4.034 -5.812 7.025 1.00 91.06 80 LEU A C 1
ATOM 648 O O . LEU A 1 80 ? -2.848 -5.755 7.329 1.00 91.06 80 LEU A O 1
ATOM 652 N N . GLY A 1 81 ? -4.626 -4.836 6.346 1.00 94.19 81 GLY A N 1
ATOM 653 C CA . GLY A 1 81 ? -3.973 -3.610 5.916 1.00 94.19 81 GLY A CA 1
ATOM 654 C C . GLY A 1 81 ? -4.973 -2.467 5.825 1.00 94.19 81 GLY A C 1
ATOM 655 O O . GLY A 1 81 ? -6.189 -2.655 5.947 1.00 94.19 81 GLY A O 1
ATOM 656 N N . SER A 1 82 ? -4.458 -1.268 5.582 1.00 96.94 82 SER A N 1
ATOM 657 C CA . SER A 1 82 ? -5.282 -0.089 5.363 1.00 96.94 82 SER A CA 1
ATOM 658 C C . SER A 1 82 ? -5.318 0.297 3.889 1.00 96.94 82 SER A C 1
ATOM 660 O O . SER A 1 82 ? -4.309 0.209 3.196 1.00 96.94 82 SER A O 1
ATOM 662 N N . GLY A 1 83 ? -6.474 0.756 3.408 1.00 95.75 83 GLY A N 1
ATOM 663 C CA . GLY A 1 83 ? -6.609 1.195 2.023 1.00 95.75 83 GLY A CA 1
ATOM 664 C C . GLY A 1 83 ? -6.396 0.064 1.009 1.00 95.75 83 GLY A C 1
ATOM 665 O O . GLY A 1 83 ? -6.756 -1.087 1.258 1.00 95.75 83 GLY A O 1
ATOM 666 N N . TRP A 1 84 ? -5.889 0.404 -0.180 1.00 96.06 84 TRP A N 1
ATOM 667 C CA . TRP A 1 84 ? -5.600 -0.573 -1.237 1.00 96.06 84 TRP A CA 1
ATOM 668 C C . TRP A 1 84 ? -4.621 -0.056 -2.303 1.00 96.06 84 TRP A C 1
ATOM 670 O O . TRP A 1 84 ? -4.613 1.136 -2.619 1.00 96.06 84 TRP A O 1
ATOM 680 N N . PRO A 1 85 ? -3.878 -0.942 -2.990 1.00 95.69 85 PRO A N 1
ATOM 681 C CA . PRO A 1 85 ? -3.609 -2.344 -2.648 1.00 95.69 85 PRO A CA 1
ATOM 682 C C . PRO A 1 85 ? -2.813 -2.492 -1.343 1.00 95.69 85 PRO A C 1
ATOM 684 O O . PRO A 1 85 ? -2.478 -1.493 -0.715 1.00 95.69 85 PRO A O 1
ATOM 687 N N . PHE A 1 86 ? -2.538 -3.734 -0.940 1.00 95.69 86 PHE A N 1
ATOM 688 C CA . PHE A 1 86 ? -1.793 -4.023 0.287 1.00 95.69 86 PHE A CA 1
ATOM 689 C C . PHE A 1 86 ? -0.367 -3.471 0.215 1.00 95.69 86 PHE A C 1
ATOM 691 O O . PHE A 1 86 ? 0.290 -3.520 -0.823 1.00 95.69 86 PHE A O 1
ATOM 698 N N . GLY A 1 87 ? 0.094 -2.946 1.339 1.00 96.25 87 GLY A N 1
ATOM 699 C CA . GLY A 1 87 ? 1.372 -2.275 1.490 1.00 96.25 87 GLY A CA 1
ATOM 700 C C . GLY A 1 87 ? 1.387 -1.506 2.803 1.00 96.25 87 GLY A C 1
ATOM 701 O O . GLY A 1 87 ? 0.438 -1.597 3.585 1.00 96.25 87 GLY A O 1
ATOM 702 N N . GLY A 1 88 ? 2.440 -0.731 3.017 1.00 96.81 88 GLY A N 1
ATOM 703 C CA . GLY A 1 88 ? 2.609 0.017 4.254 1.00 96.81 88 GLY A CA 1
ATOM 704 C C . GLY A 1 88 ? 3.989 0.660 4.361 1.00 96.81 88 GLY A C 1
ATOM 705 O O . GLY A 1 88 ? 4.846 0.432 3.494 1.00 96.81 88 GLY A O 1
ATOM 706 N N . PRO A 1 89 ? 4.209 1.505 5.379 1.00 96.06 89 PRO A N 1
ATOM 707 C CA . PRO A 1 89 ? 5.479 2.204 5.594 1.00 96.06 89 PRO A CA 1
ATOM 708 C C . PRO A 1 89 ? 6.661 1.252 5.814 1.00 96.06 89 PRO A C 1
ATOM 710 O O . PRO A 1 89 ? 7.808 1.609 5.557 1.00 96.06 89 PRO A O 1
ATOM 713 N N . GLU A 1 90 ? 6.393 0.032 6.272 1.00 94.62 90 GLU A N 1
ATOM 714 C CA . GLU A 1 90 ? 7.379 -1.014 6.508 1.00 94.62 90 GLU A CA 1
ATOM 715 C C . GLU A 1 90 ? 7.900 -1.666 5.223 1.00 94.62 90 GLU A C 1
ATOM 717 O O . GLU A 1 90 ? 8.896 -2.387 5.274 1.00 94.62 90 GLU A O 1
ATOM 722 N N . ILE A 1 91 ? 7.253 -1.434 4.075 1.00 95.69 91 ILE A N 1
ATOM 723 C CA . ILE A 1 91 ? 7.654 -2.019 2.795 1.00 95.69 91 ILE A CA 1
ATOM 724 C C . ILE A 1 91 ? 8.773 -1.167 2.182 1.00 95.69 91 ILE A C 1
ATOM 726 O O . ILE A 1 91 ? 8.500 -0.082 1.664 1.00 95.69 91 ILE A O 1
ATOM 730 N N . PRO A 1 92 ? 10.043 -1.623 2.174 1.00 93.50 92 PRO A N 1
ATOM 731 C CA . PRO A 1 92 ? 11.104 -0.886 1.504 1.00 93.50 92 PRO A CA 1
ATOM 732 C C . PRO A 1 92 ? 10.910 -0.927 -0.015 1.00 93.50 92 PRO A C 1
ATOM 734 O O . PRO A 1 92 ? 10.356 -1.878 -0.570 1.00 93.50 92 PRO A O 1
ATOM 737 N N . VAL A 1 93 ? 11.481 0.049 -0.727 1.00 89.75 93 VAL A N 1
ATOM 738 C CA . VAL A 1 93 ? 11.451 0.099 -2.205 1.00 89.75 93 VAL A CA 1
ATOM 739 C C . VAL A 1 93 ? 11.976 -1.189 -2.867 1.00 89.75 93 VAL A C 1
ATOM 741 O O . VAL A 1 93 ? 11.585 -1.534 -3.980 1.00 89.75 93 VAL A O 1
ATOM 744 N N . THR A 1 94 ? 12.845 -1.938 -2.182 1.00 90.19 94 THR A N 1
ATOM 745 C CA . THR A 1 94 ? 13.389 -3.227 -2.636 1.00 90.19 94 THR A CA 1
ATOM 746 C C . THR A 1 94 ? 12.383 -4.381 -2.581 1.00 90.19 94 THR A C 1
ATOM 748 O O . THR A 1 94 ? 12.577 -5.375 -3.287 1.00 90.19 94 THR A O 1
ATOM 751 N N . LEU A 1 95 ? 11.308 -4.254 -1.805 1.00 93.12 95 LEU A N 1
ATOM 752 C CA . LEU A 1 95 ? 10.191 -5.201 -1.748 1.00 93.12 95 LEU A CA 1
ATOM 753 C C . LEU A 1 95 ? 8.916 -4.658 -2.402 1.00 93.12 95 LEU A C 1
ATOM 755 O O . LEU A 1 95 ? 8.008 -5.436 -2.643 1.00 93.12 95 LEU A O 1
ATOM 759 N N . ALA A 1 96 ? 8.875 -3.370 -2.753 1.00 95.00 96 ALA A N 1
ATOM 760 C CA . ALA A 1 96 ? 7.731 -2.748 -3.410 1.00 95.00 96 ALA A CA 1
ATOM 761 C C . ALA A 1 96 ? 7.379 -3.385 -4.767 1.00 95.00 96 ALA A C 1
ATOM 763 O O . ALA A 1 96 ? 8.268 -3.838 -5.500 1.00 95.00 96 ALA A O 1
ATOM 764 N N . ALA A 1 97 ? 6.107 -3.301 -5.156 1.00 95.94 97 ALA A N 1
ATOM 765 C CA . ALA A 1 97 ? 5.564 -3.875 -6.379 1.00 95.94 97 ALA A CA 1
ATOM 766 C C . ALA A 1 97 ? 6.434 -3.569 -7.612 1.00 95.94 97 ALA A C 1
ATOM 768 O O . ALA A 1 97 ? 6.696 -2.410 -7.973 1.00 95.94 97 ALA A O 1
ATOM 769 N N . GLY A 1 98 ? 6.892 -4.639 -8.263 1.00 94.62 98 GLY A N 1
ATOM 770 C CA . GLY A 1 98 ? 7.780 -4.586 -9.419 1.00 94.62 98 GLY A CA 1
ATOM 771 C C . GLY A 1 98 ? 7.068 -4.200 -10.715 1.00 94.62 98 GLY A C 1
ATOM 772 O O . GLY A 1 98 ? 5.881 -4.456 -10.905 1.00 94.62 98 GLY A O 1
ATOM 773 N N . ARG A 1 99 ? 7.819 -3.618 -11.651 1.00 94.69 99 ARG A N 1
ATOM 774 C CA . ARG A 1 99 ? 7.386 -3.385 -13.033 1.00 94.69 99 ARG A CA 1
ATOM 775 C C . ARG A 1 99 ? 8.474 -3.830 -13.997 1.00 94.69 99 ARG A C 1
ATOM 777 O O . ARG A 1 99 ? 9.652 -3.583 -13.759 1.00 94.69 99 ARG A O 1
ATOM 784 N N . LEU A 1 100 ? 8.081 -4.408 -15.128 1.00 96.44 100 LEU A N 1
ATOM 785 C CA . LEU A 1 100 ? 8.975 -4.553 -16.271 1.00 96.44 100 LEU A CA 1
ATOM 786 C C . LEU A 1 100 ? 8.927 -3.268 -17.103 1.00 96.44 100 LEU A C 1
ATOM 788 O O . LEU A 1 100 ? 7.889 -2.923 -17.669 1.00 96.44 100 LEU A O 1
ATOM 792 N N . ARG A 1 101 ? 10.035 -2.530 -17.166 1.00 95.81 101 ARG A N 1
ATOM 793 C CA . ARG A 1 101 ? 10.178 -1.383 -18.063 1.00 95.81 101 ARG A CA 1
ATOM 794 C C . ARG A 1 101 ? 10.723 -1.875 -19.399 1.00 95.81 101 ARG A C 1
ATOM 796 O O . ARG A 1 101 ? 11.810 -2.441 -19.464 1.00 95.81 101 ARG A O 1
ATOM 803 N N . HIS A 1 102 ? 9.944 -1.662 -20.454 1.00 96.81 102 HIS A N 1
ATOM 804 C CA . HIS A 1 102 ? 10.297 -2.030 -21.820 1.00 96.81 102 HIS A CA 1
ATOM 805 C C . HIS A 1 102 ? 10.616 -0.765 -22.615 1.00 96.81 102 HIS A C 1
ATOM 807 O O . HIS A 1 102 ? 9.801 0.153 -22.680 1.00 96.81 102 HIS A O 1
ATOM 813 N N . VAL A 1 103 ? 11.820 -0.705 -23.180 1.00 97.25 103 VAL A N 1
ATOM 814 C CA . VAL A 1 103 ? 12.267 0.397 -24.038 1.00 97.25 103 VAL A CA 1
ATOM 815 C C . VAL A 1 103 ? 12.605 -0.159 -25.410 1.00 97.25 103 VAL A C 1
ATOM 817 O O . VAL A 1 103 ? 13.370 -1.115 -25.515 1.00 97.25 103 VAL A O 1
ATOM 820 N N . VAL A 1 104 ? 12.060 0.454 -26.457 1.00 97.38 104 VAL A N 1
ATOM 821 C CA . VAL A 1 104 ? 12.344 0.097 -27.850 1.00 97.38 104 VAL A CA 1
ATOM 822 C C . VAL A 1 104 ? 13.088 1.242 -28.515 1.00 97.38 104 VAL A C 1
ATOM 824 O O . VAL A 1 104 ? 12.638 2.386 -28.479 1.00 97.38 104 VAL A O 1
ATOM 827 N N . GLN A 1 105 ? 14.210 0.929 -29.153 1.00 96.81 105 GLN A N 1
ATOM 828 C CA . GLN A 1 105 ? 14.976 1.864 -29.967 1.00 96.81 105 GLN A CA 1
ATOM 829 C C . GLN A 1 105 ? 14.991 1.375 -31.413 1.00 96.81 105 GLN A C 1
ATOM 831 O O . GLN A 1 105 ? 15.339 0.230 -31.678 1.00 96.81 105 GLN A O 1
ATOM 836 N N . LYS A 1 106 ? 14.626 2.255 -32.351 1.00 96.06 106 LYS A N 1
ATOM 837 C CA . LYS A 1 106 ? 14.638 1.985 -33.806 1.00 96.06 106 LYS A CA 1
ATOM 838 C C . LYS A 1 106 ? 15.562 2.926 -34.584 1.00 96.06 106 LYS A C 1
ATOM 840 O O . LYS A 1 106 ? 15.633 2.875 -35.806 1.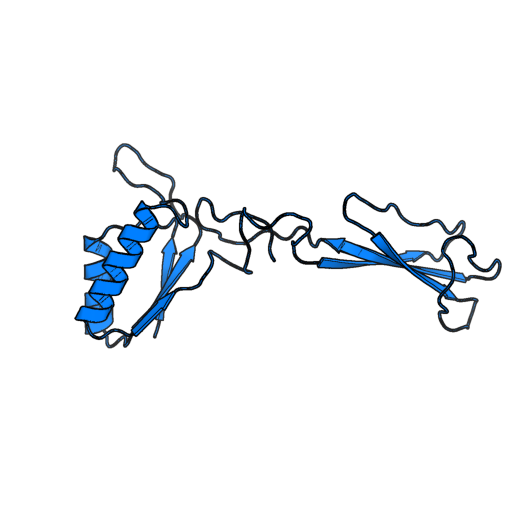00 96.06 106 LYS A O 1
ATOM 845 N N . LYS A 1 107 ? 16.231 3.840 -33.876 1.00 92.94 107 LYS A N 1
ATOM 846 C CA . LYS A 1 107 ? 17.156 4.825 -34.437 1.00 92.94 107 LYS A CA 1
ATOM 847 C C . LYS A 1 107 ? 18.518 4.643 -33.794 1.00 92.94 107 LYS A C 1
ATOM 849 O O . LYS A 1 107 ? 18.603 4.441 -32.587 1.00 92.94 107 LYS A O 1
ATOM 854 N N . ARG A 1 108 ? 19.560 4.722 -34.616 1.00 90.56 108 ARG A N 1
ATOM 855 C CA . ARG A 1 108 ? 20.952 4.623 -34.177 1.00 90.56 108 ARG A CA 1
ATOM 856 C C . ARG A 1 108 ? 21.469 5.971 -33.656 1.00 90.56 108 ARG A C 1
ATOM 858 O O . ARG A 1 108 ? 20.977 7.001 -34.118 1.00 90.56 108 ARG A O 1
ATOM 865 N N . PRO A 1 109 ? 22.491 5.968 -32.780 1.00 92.00 109 PRO A N 1
ATOM 866 C CA . PRO A 1 109 ? 23.118 4.792 -32.164 1.00 92.00 109 PRO A CA 1
ATOM 867 C C . PRO A 1 109 ? 22.208 4.129 -31.119 1.00 92.00 109 PRO A C 1
ATOM 869 O O . PRO A 1 109 ? 21.451 4.809 -30.435 1.00 92.00 109 PRO A O 1
ATOM 872 N N . PHE A 1 110 ? 22.285 2.799 -31.009 1.00 94.19 110 PHE A N 1
ATOM 873 C CA . PHE A 1 110 ? 21.600 2.072 -29.941 1.00 94.19 110 PHE A CA 1
ATOM 874 C C . PHE A 1 110 ? 22.441 2.135 -28.671 1.00 94.19 110 PHE A C 1
ATOM 876 O O . PHE A 1 110 ? 23.623 1.788 -28.699 1.00 94.19 110 PHE A O 1
ATOM 883 N N . ALA A 1 111 ? 21.839 2.559 -27.568 1.00 92.81 111 ALA A N 1
ATOM 884 C CA . ALA A 1 111 ? 22.514 2.674 -26.282 1.00 92.81 111 ALA A CA 1
ATOM 885 C C . ALA A 1 111 ? 21.655 2.051 -25.186 1.00 92.81 111 ALA A C 1
ATOM 887 O O . ALA A 1 111 ? 20.426 2.124 -25.238 1.00 92.81 111 ALA A O 1
ATOM 888 N N . VAL A 1 112 ? 22.292 1.448 -24.181 1.00 93.31 112 VAL A N 1
ATOM 889 C CA . VAL A 1 112 ? 21.567 0.979 -22.995 1.00 93.31 112 VAL A CA 1
ATOM 890 C C . VAL A 1 112 ? 20.852 2.186 -22.369 1.00 93.31 112 VAL A C 1
ATOM 892 O O . VAL A 1 112 ? 21.523 3.179 -22.091 1.00 93.31 112 VAL A O 1
ATOM 895 N N . PRO A 1 113 ? 19.516 2.145 -22.189 1.00 94.94 113 PRO A N 1
ATOM 896 C CA . PRO A 1 113 ? 18.783 3.233 -21.548 1.00 94.94 113 PRO A CA 1
ATOM 897 C C . PRO A 1 113 ? 19.280 3.471 -20.123 1.00 94.94 113 PRO A C 1
ATOM 899 O O . PRO A 1 113 ? 19.768 2.535 -19.492 1.00 94.94 113 PRO A O 1
ATOM 902 N N . ASP A 1 114 ? 19.057 4.672 -19.589 1.00 94.50 114 ASP A N 1
ATOM 903 C CA . ASP A 1 114 ? 19.370 4.980 -18.190 1.00 94.50 114 ASP A CA 1
ATOM 904 C C . ASP A 1 114 ? 18.754 3.936 -17.258 1.00 94.50 114 ASP A C 1
ATOM 906 O O . ASP A 1 114 ? 17.576 3.598 -17.396 1.00 94.50 114 ASP A O 1
ATOM 910 N N . ILE A 1 115 ? 19.556 3.410 -16.333 1.00 93.12 115 ILE A N 1
ATOM 911 C CA . ILE A 1 115 ? 19.136 2.447 -15.312 1.00 93.12 115 ILE A CA 1
ATOM 912 C C . ILE A 1 115 ? 19.173 3.184 -13.979 1.00 93.12 115 ILE A C 1
ATOM 914 O O . ILE A 1 115 ? 20.246 3.514 -13.475 1.00 93.12 115 ILE A O 1
ATOM 918 N N . GLY A 1 116 ? 17.994 3.480 -13.436 1.00 86.06 116 GLY A N 1
ATOM 919 C CA . GLY A 1 116 ? 17.864 4.202 -12.174 1.00 86.06 116 GLY A CA 1
ATOM 920 C C . GLY A 1 116 ? 18.233 3.357 -10.952 1.00 86.06 116 GLY A C 1
ATOM 921 O O . GLY A 1 116 ? 18.453 2.146 -11.030 1.00 86.06 116 GLY A O 1
ATOM 922 N N . HIS A 1 117 ? 18.250 3.992 -9.778 1.00 80.94 117 HIS A N 1
ATOM 923 C CA . HIS A 1 117 ? 18.453 3.290 -8.511 1.00 80.94 117 HIS A CA 1
ATOM 924 C C . HIS A 1 117 ? 17.392 2.200 -8.301 1.00 80.94 117 HIS A C 1
ATOM 926 O O . HIS A 1 117 ? 16.193 2.452 -8.394 1.00 80.94 117 HIS A O 1
ATOM 932 N N . GLY A 1 118 ? 17.844 0.980 -8.004 1.00 82.38 118 GLY A N 1
ATOM 933 C CA . GLY A 1 118 ? 16.964 -0.175 -7.813 1.00 82.38 118 GLY A CA 1
ATOM 934 C C . GLY A 1 118 ? 16.430 -0.796 -9.108 1.00 82.38 118 GLY A C 1
ATOM 935 O O . GLY A 1 118 ? 15.714 -1.797 -9.033 1.00 82.38 118 GLY A O 1
ATOM 936 N N . GLU A 1 119 ? 16.788 -0.255 -10.277 1.00 93.12 119 GLU A N 1
ATOM 937 C CA . GLU A 1 119 ? 16.530 -0.893 -11.563 1.00 93.12 119 GLU A CA 1
ATOM 938 C C . GLU A 1 119 ? 17.670 -1.836 -11.967 1.00 93.12 119 GLU A C 1
ATOM 940 O O . GLU A 1 119 ? 18.816 -1.705 -11.535 1.00 93.12 119 GLU A O 1
ATOM 945 N N . ARG A 1 120 ? 17.359 -2.810 -12.825 1.00 94.81 120 ARG A N 1
ATOM 946 C CA . ARG A 1 120 ? 18.346 -3.758 -13.353 1.00 94.81 120 ARG A CA 1
ATOM 947 C C . ARG A 1 120 ? 17.996 -4.157 -14.776 1.00 94.81 120 ARG A C 1
ATOM 949 O O . ARG A 1 120 ? 16.898 -4.652 -15.012 1.00 94.81 120 ARG A O 1
ATOM 956 N N . LEU A 1 121 ? 18.927 -4.017 -15.717 1.00 96.81 121 LEU A N 1
ATOM 957 C CA . LEU A 1 121 ? 18.755 -4.578 -17.059 1.00 96.81 121 LEU A CA 1
ATOM 958 C C . LEU A 1 121 ? 18.649 -6.108 -16.968 1.00 96.81 121 LEU A C 1
ATOM 960 O O . LEU A 1 121 ? 19.547 -6.760 -16.441 1.00 96.81 121 LEU A O 1
ATOM 964 N N . ILE A 1 122 ? 17.540 -6.667 -17.454 1.00 97.31 122 ILE A N 1
ATOM 965 C CA . ILE A 1 122 ? 17.276 -8.112 -17.454 1.00 97.31 122 ILE A CA 1
ATOM 966 C C . ILE A 1 122 ? 17.696 -8.717 -18.790 1.00 97.31 122 ILE A C 1
ATOM 968 O O . ILE A 1 122 ? 18.370 -9.742 -18.818 1.00 97.31 122 ILE A O 1
ATOM 972 N N . ALA A 1 123 ? 17.278 -8.103 -19.898 1.00 97.81 123 ALA A N 1
ATOM 973 C CA . ALA A 1 123 ? 17.528 -8.647 -21.224 1.00 97.81 123 ALA A CA 1
ATOM 974 C C . ALA A 1 123 ? 17.565 -7.563 -22.301 1.00 97.81 123 ALA A C 1
ATOM 976 O O . ALA A 1 123 ? 16.895 -6.531 -22.197 1.00 97.81 123 ALA A O 1
ATOM 977 N N . VAL A 1 124 ? 18.324 -7.847 -23.357 1.00 98.25 124 VAL A N 1
ATOM 978 C CA . VAL A 1 124 ? 18.364 -7.063 -24.591 1.00 98.25 124 VAL A CA 1
ATOM 979 C C . VAL A 1 124 ? 18.047 -7.995 -25.747 1.00 98.25 124 VAL A C 1
ATOM 981 O O . VAL A 1 124 ? 18.614 -9.081 -25.844 1.00 98.25 124 VAL A O 1
ATOM 984 N N . PHE A 1 125 ? 17.142 -7.571 -26.618 1.00 98.19 125 PHE A N 1
ATOM 985 C CA . PHE A 1 125 ? 16.827 -8.260 -27.860 1.00 98.19 125 PHE A CA 1
ATOM 986 C C . PHE A 1 125 ? 17.074 -7.324 -29.031 1.00 98.19 125 PHE A C 1
ATOM 988 O O . PHE A 1 125 ? 16.769 -6.141 -28.936 1.00 98.19 125 PHE A O 1
ATOM 995 N N . ALA A 1 126 ? 17.591 -7.845 -30.135 1.00 97.69 126 ALA A N 1
ATOM 996 C CA . ALA A 1 126 ? 17.764 -7.095 -31.370 1.00 97.69 126 ALA A CA 1
ATOM 997 C C . ALA A 1 126 ? 17.155 -7.866 -32.542 1.00 97.69 126 ALA A C 1
ATOM 999 O O . ALA A 1 126 ? 17.161 -9.099 -32.552 1.00 97.69 126 ALA A O 1
ATOM 1000 N N . ALA A 1 127 ? 16.637 -7.133 -33.522 1.00 97.12 127 ALA A N 1
ATOM 1001 C CA . ALA A 1 127 ? 16.166 -7.681 -34.785 1.00 97.12 127 ALA A CA 1
ATOM 1002 C C . ALA A 1 127 ? 16.823 -6.938 -35.949 1.00 97.12 127 ALA A C 1
ATOM 1004 O O . ALA A 1 127 ? 16.904 -5.708 -35.959 1.00 97.12 127 ALA A O 1
ATOM 1005 N N . GLU A 1 128 ? 17.289 -7.696 -36.936 1.00 93.69 128 GLU A N 1
ATOM 1006 C CA . GLU A 1 128 ? 17.621 -7.181 -38.266 1.00 93.69 128 GLU A CA 1
ATOM 1007 C C . GLU A 1 128 ? 16.330 -6.957 -39.079 1.00 93.69 128 GLU A C 1
ATOM 1009 O O . GLU A 1 128 ? 15.281 -7.498 -38.713 1.00 93.69 128 GLU A O 1
ATOM 1014 N N . PRO A 1 129 ? 16.356 -6.170 -40.171 1.00 92.75 129 PRO A N 1
ATOM 1015 C CA . PRO A 1 129 ? 15.175 -5.949 -41.003 1.00 92.75 129 PRO A CA 1
ATOM 1016 C C . PRO A 1 129 ? 14.510 -7.266 -41.439 1.00 92.75 129 PRO A C 1
ATOM 1018 O O . PRO A 1 129 ? 15.137 -8.104 -42.079 1.00 92.75 129 PRO A O 1
ATOM 1021 N N . GLY A 1 130 ? 13.232 -7.450 -41.091 1.00 90.19 130 GLY A N 1
ATOM 1022 C CA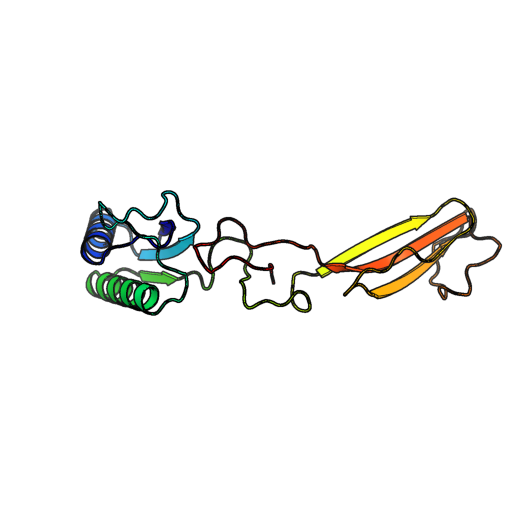 . GLY A 1 130 ? 12.454 -8.643 -41.456 1.00 90.19 130 GLY A CA 1
ATOM 1023 C C . GLY A 1 130 ? 12.775 -9.913 -40.655 1.00 90.19 130 GLY A C 1
ATOM 1024 O O . GLY A 1 130 ? 12.166 -10.951 -40.906 1.00 90.19 130 GLY A O 1
ATOM 1025 N N . ALA A 1 131 ? 13.691 -9.848 -39.685 1.00 93.19 131 ALA A N 1
ATOM 1026 C CA . ALA A 1 131 ? 14.031 -10.963 -38.809 1.00 93.19 131 ALA A CA 1
ATOM 1027 C C . ALA A 1 131 ? 13.275 -10.898 -37.470 1.00 93.19 131 ALA A C 1
ATOM 1029 O O . ALA A 1 131 ? 12.843 -9.839 -37.020 1.00 93.19 131 ALA A O 1
ATOM 1030 N N . ALA A 1 132 ? 13.149 -12.045 -36.798 1.00 94.94 132 ALA A N 1
ATOM 1031 C CA . ALA A 1 132 ? 12.625 -12.107 -35.435 1.00 94.94 132 ALA A CA 1
ATOM 1032 C C . ALA A 1 132 ? 13.632 -11.547 -34.413 1.00 94.94 132 ALA A C 1
ATOM 1034 O O . ALA A 1 132 ? 14.846 -11.653 -34.602 1.00 94.94 132 ALA A O 1
ATOM 1035 N N . LEU A 1 133 ? 13.118 -11.019 -33.297 1.00 96.44 133 LEU A N 1
ATOM 1036 C CA . LEU A 1 133 ? 13.926 -10.595 -32.152 1.00 96.44 133 LEU A CA 1
ATOM 1037 C C . LEU A 1 133 ? 14.738 -11.770 -31.594 1.00 96.44 133 LEU A C 1
ATOM 1039 O O . LEU A 1 133 ? 14.194 -12.833 -31.293 1.00 96.44 133 LEU A O 1
ATOM 1043 N N . ARG A 1 134 ? 16.041 -11.558 -31.405 1.00 97.06 134 ARG A N 1
ATOM 1044 C CA . ARG A 1 134 ? 16.951 -12.515 -30.762 1.00 97.06 134 ARG A CA 1
ATOM 1045 C C . ARG A 1 134 ? 17.621 -11.858 -29.571 1.00 97.06 134 ARG A C 1
ATOM 1047 O O . ARG A 1 134 ? 17.966 -10.679 -29.637 1.00 97.06 134 ARG A O 1
ATOM 1054 N N . GLN A 1 135 ? 17.796 -12.610 -28.489 1.00 97.56 135 GLN A N 1
ATOM 1055 C CA . GLN A 1 135 ? 18.497 -12.108 -27.314 1.00 97.56 135 GLN A CA 1
ATOM 1056 C C . GLN A 1 135 ? 19.973 -11.895 -27.656 1.00 97.56 135 GLN A C 1
ATOM 1058 O O . GLN A 1 135 ? 20.611 -12.770 -28.241 1.00 97.56 135 GLN A O 1
ATOM 1063 N N . VAL A 1 136 ? 20.507 -10.734 -27.292 1.00 97.00 136 VAL A N 1
ATOM 1064 C CA . VAL A 1 136 ? 21.897 -10.348 -27.554 1.00 97.00 136 VAL A CA 1
ATOM 1065 C C . VAL A 1 136 ? 22.531 -9.764 -26.290 1.00 97.00 136 VAL A C 1
ATOM 1067 O O . VAL A 1 136 ? 21.819 -9.214 -25.444 1.00 97.00 136 VAL A O 1
ATOM 1070 N N . PRO A 1 137 ? 23.862 -9.846 -26.122 1.00 95.81 137 PRO A N 1
ATOM 1071 C CA . PRO A 1 137 ? 24.547 -9.096 -25.077 1.00 95.81 137 PRO A CA 1
ATOM 1072 C C . PRO A 1 137 ? 24.400 -7.587 -25.311 1.00 95.81 137 PRO A C 1
ATOM 1074 O O . PRO A 1 137 ? 24.521 -7.117 -26.441 1.00 95.81 137 PRO A O 1
ATOM 1077 N N . ALA A 1 138 ? 24.216 -6.804 -24.244 1.00 93.06 138 ALA A N 1
ATOM 1078 C CA . ALA A 1 138 ? 24.075 -5.346 -24.340 1.00 93.06 138 ALA A CA 1
ATOM 1079 C C . ALA A 1 138 ? 25.285 -4.654 -25.003 1.00 93.06 138 ALA A C 1
ATOM 1081 O O . ALA A 1 138 ? 25.123 -3.632 -25.663 1.00 93.06 138 ALA A O 1
ATOM 1082 N N . ALA A 1 139 ? 26.482 -5.233 -24.853 1.00 92.25 139 ALA A N 1
ATOM 1083 C CA . ALA A 1 139 ? 27.724 -4.753 -25.461 1.00 92.25 139 ALA A CA 1
ATOM 1084 C C . ALA A 1 139 ? 27.940 -5.228 -26.913 1.00 92.25 139 ALA A C 1
ATOM 1086 O O . ALA A 1 139 ? 28.890 -4.797 -27.557 1.00 92.25 139 ALA A O 1
ATOM 1087 N N . ALA A 1 140 ? 27.091 -6.123 -27.430 1.00 93.62 140 ALA A N 1
ATOM 1088 C CA . ALA A 1 140 ? 27.267 -6.777 -28.727 1.00 93.62 140 ALA A CA 1
ATOM 1089 C C . ALA A 1 140 ? 25.979 -6.708 -29.564 1.00 93.62 140 ALA A C 1
ATOM 1091 O O . ALA A 1 140 ? 25.445 -7.723 -30.012 1.00 93.62 140 ALA A O 1
ATOM 1092 N N . ILE A 1 141 ? 25.463 -5.492 -29.759 1.00 94.75 141 ILE A N 1
ATOM 1093 C CA . ILE A 1 141 ? 24.316 -5.257 -30.641 1.00 94.75 141 ILE A CA 1
ATOM 1094 C C . ILE A 1 141 ? 24.766 -5.470 -32.100 1.00 94.75 141 ILE A C 1
ATOM 1096 O O . ILE A 1 141 ? 25.746 -4.847 -32.517 1.00 94.75 141 ILE A O 1
ATOM 1100 N N . PRO A 1 142 ? 24.072 -6.310 -32.895 1.00 92.81 142 PRO A N 1
ATOM 1101 C CA . PRO A 1 142 ? 24.449 -6.570 -34.280 1.00 92.81 142 PRO A CA 1
ATOM 1102 C C . PRO A 1 142 ? 24.531 -5.284 -35.122 1.00 92.81 142 PRO A C 1
ATOM 1104 O O . PRO A 1 142 ? 23.589 -4.484 -35.104 1.00 92.81 142 PRO A O 1
ATOM 1107 N N . PRO A 1 143 ? 25.586 -5.093 -35.940 1.00 91.31 143 PRO A N 1
ATOM 1108 C CA . PRO A 1 143 ? 25.704 -3.937 -36.830 1.00 91.31 143 PRO A CA 1
ATOM 1109 C C . PRO A 1 143 ? 24.589 -3.833 -37.871 1.00 91.31 143 PRO A C 1
ATOM 1111 O O . PRO A 1 143 ? 24.424 -2.760 -38.443 1.00 91.31 143 PRO A O 1
ATOM 1114 N N . GLY A 1 144 ? 23.830 -4.905 -38.120 1.00 92.88 144 GLY A N 1
ATOM 1115 C CA . GLY A 1 144 ? 22.648 -4.942 -38.987 1.00 92.88 144 GLY A CA 1
ATOM 1116 C C . GLY A 1 144 ? 21.316 -4.676 -38.275 1.00 92.88 144 GLY A C 1
ATOM 1117 O O . GLY A 1 144 ? 20.284 -4.626 -38.935 1.00 92.88 144 GLY A O 1
ATOM 1118 N N . ALA A 1 145 ? 21.302 -4.477 -36.950 1.00 94.94 145 ALA A N 1
ATOM 1119 C CA . ALA A 1 145 ? 20.061 -4.319 -36.192 1.00 94.94 145 ALA A CA 1
ATOM 1120 C C . ALA A 1 145 ? 19.242 -3.098 -36.657 1.00 94.94 145 ALA A C 1
ATOM 1122 O O . ALA A 1 145 ? 19.763 -1.983 -36.779 1.00 94.94 145 ALA A O 1
ATOM 1123 N N . ALA A 1 146 ? 17.953 -3.310 -36.901 1.00 95.75 146 ALA A N 1
ATOM 1124 C CA . ALA A 1 146 ? 16.972 -2.275 -37.214 1.00 95.75 146 ALA A CA 1
ATOM 1125 C C . ALA A 1 146 ? 16.242 -1.790 -35.956 1.00 95.75 146 ALA A C 1
ATOM 1127 O O . ALA A 1 146 ? 15.895 -0.613 -35.857 1.00 95.75 146 ALA A O 1
ATOM 1128 N N . GLU A 1 147 ? 16.047 -2.676 -34.977 1.00 96.94 147 GLU A N 1
ATOM 1129 C CA . GLU A 1 147 ? 15.463 -2.333 -33.683 1.00 96.94 147 GLU A CA 1
ATOM 1130 C C . GLU A 1 147 ? 16.083 -3.127 -32.531 1.00 96.94 147 GLU A C 1
ATOM 1132 O O . GLU A 1 147 ? 16.536 -4.262 -32.703 1.00 96.94 147 GLU A O 1
ATOM 1137 N N . VAL A 1 148 ? 16.095 -2.507 -31.349 1.00 98.06 148 VAL A N 1
ATOM 1138 C CA . VAL A 1 148 ? 16.608 -3.079 -30.102 1.00 98.06 148 VAL A CA 1
ATOM 1139 C C . VAL A 1 148 ? 15.599 -2.856 -28.980 1.00 98.06 148 VAL A C 1
ATOM 1141 O O . VAL A 1 148 ? 15.083 -1.754 -28.793 1.00 98.06 148 VAL A O 1
ATOM 1144 N N . HIS A 1 149 ? 15.298 -3.917 -28.242 1.00 98.06 149 HIS A N 1
ATOM 1145 C CA . HIS A 1 149 ? 14.360 -3.959 -27.130 1.00 98.06 149 HIS A CA 1
ATOM 1146 C C . HIS A 1 149 ? 15.139 -4.206 -25.839 1.00 98.06 149 HIS A C 1
ATOM 1148 O O . HIS A 1 149 ? 15.821 -5.220 -25.706 1.00 98.06 149 HIS A O 1
ATOM 1154 N N . TYR A 1 150 ? 15.002 -3.305 -24.875 1.00 98.12 150 TYR A N 1
ATOM 1155 C CA . TYR A 1 150 ? 15.597 -3.411 -23.548 1.00 98.12 150 TYR A CA 1
ATOM 1156 C C . TYR A 1 150 ? 14.499 -3.708 -22.532 1.00 98.12 150 TYR A C 1
ATOM 1158 O O . TYR A 1 150 ? 13.501 -2.987 -22.460 1.00 98.12 150 TYR A O 1
ATOM 1166 N N . PHE A 1 151 ? 14.693 -4.755 -21.739 1.00 97.94 151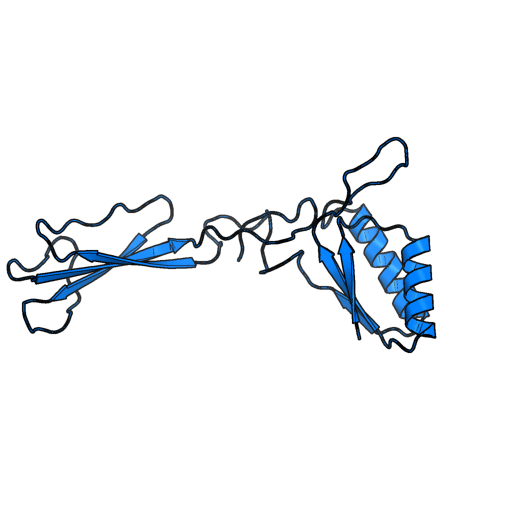 PHE A N 1
ATOM 1167 C CA . PHE A 1 151 ? 13.791 -5.167 -20.670 1.00 97.94 151 PHE A CA 1
ATOM 1168 C C . PHE A 1 151 ? 14.484 -4.963 -19.331 1.00 97.94 151 PHE A C 1
ATOM 1170 O O . PHE A 1 151 ? 15.521 -5.568 -19.060 1.00 97.94 151 PHE A O 1
ATOM 1177 N N . ILE A 1 152 ? 13.928 -4.087 -18.504 1.00 97.56 152 ILE A N 1
ATOM 1178 C CA . ILE A 1 152 ? 14.564 -3.579 -17.290 1.00 97.56 152 ILE A CA 1
ATOM 1179 C C . ILE A 1 152 ? 13.637 -3.871 -16.107 1.00 97.56 152 ILE A C 1
ATOM 1181 O O . ILE A 1 152 ? 12.467 -3.484 -16.115 1.00 97.56 152 ILE A O 1
ATOM 1185 N N . ALA A 1 153 ? 14.149 -4.575 -15.097 1.00 96.25 153 ALA A N 1
ATOM 1186 C CA . ALA A 1 153 ? 13.489 -4.726 -13.806 1.00 96.25 153 ALA A CA 1
ATOM 1187 C C . ALA A 1 153 ? 13.403 -3.345 -13.162 1.00 96.25 153 ALA A C 1
ATOM 1189 O O . ALA A 1 153 ? 14.424 -2.674 -13.037 1.00 96.25 153 ALA A O 1
ATOM 1190 N N . SER A 1 154 ? 12.210 -2.929 -12.765 1.00 94.31 154 SER A N 1
ATOM 1191 C CA . SER A 1 154 ? 11.946 -1.621 -12.177 1.00 94.31 154 SER A CA 1
ATOM 1192 C C . SER A 1 154 ? 10.893 -1.740 -11.076 1.00 94.31 154 SER A C 1
ATOM 1194 O O . SER A 1 154 ? 10.414 -2.835 -10.764 1.00 94.31 154 SER A O 1
ATOM 1196 N N . ARG A 1 155 ? 10.521 -0.611 -10.476 1.00 93.50 155 ARG A N 1
ATOM 1197 C CA . ARG A 1 155 ? 9.454 -0.510 -9.476 1.00 93.50 155 ARG A CA 1
ATOM 1198 C C . ARG A 1 155 ? 8.300 0.303 -10.037 1.00 93.50 155 ARG A C 1
ATOM 1200 O O . ARG A 1 155 ? 8.491 1.205 -10.845 1.00 93.50 155 ARG A O 1
ATOM 1207 N N . THR A 1 156 ? 7.086 -0.027 -9.614 1.00 93.75 156 THR A N 1
ATOM 1208 C CA . THR A 1 156 ? 5.887 0.733 -9.999 1.00 93.75 156 THR A CA 1
ATOM 1209 C C . THR A 1 156 ? 5.873 2.134 -9.389 1.00 93.75 156 THR A C 1
ATOM 1211 O O . THR A 1 156 ? 5.248 3.028 -9.954 1.00 93.75 156 THR A O 1
ATOM 1214 N N . GLY A 1 157 ? 6.533 2.317 -8.237 1.00 92.62 157 GLY A N 1
ATOM 1215 C CA . GLY A 1 157 ? 6.415 3.523 -7.414 1.00 92.62 157 GLY A CA 1
ATOM 1216 C C . GLY A 1 157 ? 5.021 3.696 -6.806 1.00 92.62 157 GLY A C 1
ATOM 1217 O O . GLY A 1 157 ? 4.687 4.780 -6.337 1.00 92.62 157 GLY A O 1
ATOM 1218 N N . GLN A 1 158 ? 4.180 2.658 -6.853 1.00 96.50 158 GLN A N 1
ATOM 1219 C CA . GLN A 1 158 ? 2.809 2.745 -6.385 1.00 96.50 158 GLN A CA 1
ATOM 1220 C C . GLN A 1 158 ? 2.767 2.823 -4.857 1.00 96.50 158 GLN A C 1
ATOM 1222 O O . GLN A 1 158 ? 3.362 2.000 -4.164 1.00 96.50 158 GLN A O 1
ATOM 1227 N N . MET A 1 159 ? 2.001 3.789 -4.357 1.00 97.50 159 MET A N 1
ATOM 1228 C CA . MET A 1 159 ? 1.707 3.951 -2.937 1.00 97.50 159 MET A CA 1
ATOM 1229 C C . MET A 1 159 ? 0.336 3.359 -2.602 1.00 97.50 159 MET A C 1
ATOM 1231 O O . MET A 1 159 ? -0.563 3.335 -3.456 1.00 97.50 159 MET A O 1
ATOM 1235 N N . VAL A 1 160 ? 0.170 2.901 -1.361 1.00 97.88 160 VAL A N 1
ATOM 1236 C CA . VAL A 1 160 ? -1.130 2.504 -0.806 1.00 97.88 160 VAL A CA 1
ATOM 1237 C C . VAL A 1 160 ? -2.103 3.671 -0.961 1.00 97.88 160 VAL A C 1
ATOM 1239 O O . VAL A 1 160 ? -1.828 4.798 -0.547 1.00 97.88 160 VAL A O 1
ATOM 1242 N N . LYS A 1 161 ? -3.253 3.428 -1.589 1.00 97.75 161 LYS A N 1
ATOM 1243 C CA . LYS A 1 161 ? -4.285 4.450 -1.777 1.00 97.75 161 LYS A CA 1
ATOM 1244 C C . LYS A 1 161 ? -5.220 4.425 -0.588 1.00 97.75 161 LYS A C 1
ATOM 1246 O O . LYS A 1 161 ? -5.578 3.348 -0.118 1.00 97.75 161 LYS A O 1
ATOM 1251 N N . ARG A 1 162 ? -5.702 5.606 -0.184 1.00 97.19 162 ARG A N 1
ATOM 1252 C CA . ARG A 1 162 ? -6.714 5.737 0.877 1.00 97.19 162 ARG A CA 1
ATOM 1253 C C . ARG A 1 162 ? -6.266 5.097 2.201 1.00 97.19 162 ARG A C 1
ATOM 1255 O O . ARG A 1 162 ? -7.102 4.589 2.947 1.00 97.19 162 ARG A O 1
ATOM 1262 N N . ALA A 1 163 ? -4.962 5.122 2.465 1.00 97.38 163 ALA A N 1
ATOM 1263 C CA . ALA A 1 163 ? -4.386 4.618 3.699 1.00 97.38 163 ALA A CA 1
ATOM 1264 C C . ALA A 1 163 ? -4.861 5.469 4.884 1.00 97.38 163 ALA A C 1
ATOM 1266 O O . ALA A 1 163 ? -5.005 6.685 4.760 1.00 97.38 163 ALA A O 1
ATOM 1267 N N . ALA A 1 164 ? -5.133 4.818 6.008 1.00 97.44 164 ALA A N 1
ATOM 1268 C CA . ALA A 1 164 ? -5.251 5.457 7.305 1.00 97.44 164 ALA A CA 1
ATOM 1269 C C . ALA A 1 164 ? -3.929 6.139 7.673 1.00 97.44 164 ALA A C 1
ATOM 1271 O O . ALA A 1 164 ? -2.874 5.782 7.148 1.00 9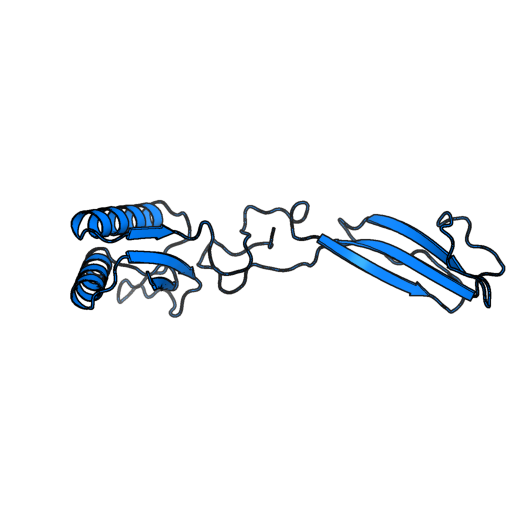7.44 164 ALA A O 1
ATOM 1272 N N . VAL A 1 165 ? -4.001 7.079 8.614 1.00 95.38 165 VAL A N 1
ATOM 1273 C CA . VAL A 1 165 ? -2.823 7.777 9.137 1.00 95.38 165 VAL A CA 1
ATOM 1274 C C . VAL A 1 165 ? -1.794 6.756 9.624 1.00 95.38 165 VAL A C 1
ATOM 1276 O O . VAL A 1 165 ? -2.128 5.863 10.402 1.00 95.38 165 VAL A O 1
ATOM 1279 N N . GLY A 1 166 ? -0.550 6.870 9.169 1.00 95.50 166 GLY A N 1
ATOM 1280 C CA . GLY A 1 166 ? 0.541 5.967 9.537 1.00 95.50 166 GLY A CA 1
ATOM 1281 C C . GLY A 1 166 ? 0.574 4.652 8.753 1.00 95.50 166 GLY A C 1
ATOM 1282 O O . GLY A 1 166 ? 1.451 3.835 9.005 1.00 95.50 166 GLY A O 1
ATOM 1283 N N . ALA A 1 167 ? -0.348 4.430 7.813 1.00 97.12 167 ALA A N 1
ATOM 1284 C CA . ALA A 1 167 ? -0.334 3.277 6.909 1.00 97.12 167 ALA A CA 1
ATOM 1285 C C . ALA A 1 167 ? 0.141 3.635 5.489 1.00 97.12 167 ALA A C 1
ATOM 1287 O O . ALA A 1 167 ? 0.097 2.800 4.583 1.00 97.12 167 ALA A O 1
ATOM 1288 N N . GLU A 1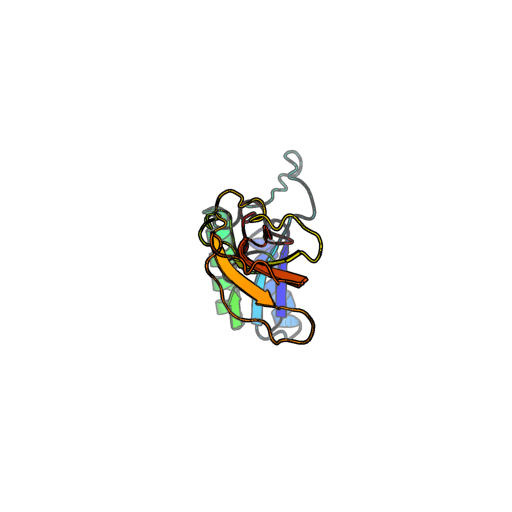 168 ? 0.564 4.877 5.260 1.00 96.88 168 GLU A N 1
ATOM 1289 C CA . GLU A 1 168 ? 1.098 5.319 3.980 1.00 96.88 168 GLU A CA 1
ATOM 1290 C C . GLU A 1 168 ? 2.430 4.623 3.682 1.00 96.88 168 GLU A C 1
ATOM 1292 O O . GLU A 1 168 ? 3.358 4.635 4.487 1.00 96.88 168 GLU A O 1
ATOM 1297 N N . GLY A 1 169 ? 2.560 4.051 2.488 1.00 96.88 169 GLY A N 1
ATOM 1298 C CA . GLY A 1 169 ? 3.802 3.410 2.075 1.00 96.88 169 GLY A CA 1
ATOM 1299 C C . GLY A 1 169 ? 3.703 2.743 0.716 1.00 96.88 169 GLY A C 1
ATOM 1300 O O . GLY A 1 169 ? 2.702 2.896 0.006 1.00 96.88 169 GLY A O 1
ATOM 1301 N N . PHE A 1 170 ? 4.762 2.035 0.333 1.00 97.25 170 PHE A N 1
ATOM 1302 C CA . PHE A 1 170 ? 4.792 1.332 -0.941 1.00 97.25 170 PHE A CA 1
ATOM 1303 C C . PHE A 1 170 ? 3.818 0.155 -0.935 1.00 97.25 170 PHE A C 1
ATOM 1305 O O . PHE A 1 170 ? 3.662 -0.546 0.064 1.00 97.25 170 PHE A O 1
ATOM 1312 N N . VAL A 1 171 ? 3.189 -0.073 -2.084 1.00 97.06 171 VAL A N 1
ATOM 1313 C CA . VAL A 1 171 ? 2.466 -1.319 -2.354 1.00 97.06 171 VAL A CA 1
ATOM 1314 C C . VAL A 1 171 ? 3.468 -2.466 -2.441 1.00 97.06 171 VAL A C 1
ATOM 1316 O O . VAL A 1 171 ? 4.522 -2.300 -3.060 1.00 97.06 171 VAL A O 1
ATOM 1319 N N . LEU A 1 172 ? 3.124 -3.604 -1.837 1.00 92.88 172 LEU A N 1
ATOM 1320 C CA . LEU A 1 172 ? 3.882 -4.857 -1.902 1.00 92.88 172 LEU A CA 1
ATOM 1321 C C . LEU A 1 172 ? 3.730 -5.538 -3.273 1.00 92.88 172 LEU A C 1
ATOM 1323 O O . LEU A 1 172 ? 2.587 -5.616 -3.777 1.00 92.88 172 LEU A O 1
#

Secondary structure (DSSP, 8-state):
-EEEEEETT---HHHHHHHHHHHHHTT--EEEEEEE--SS--BTTTTB-PPPTT-HHHHHHHHHHHHHHHHTT-EEEE-SSSSBSSEETT--TTTSPEEEEEEEE-SSSP-PPP--TT-EEEEEEEE-TTPPPEE--TT---TT-SEEEEEEEEE--PBPBTPPTT---EE-

=== Feature glossary ===
The record interleaves many kinds of information about one protein. Here is each kind framed as the question it answers.

Q: What are the backbone torsion angles?
A: φ (phi) and ψ (psi) are the two rotatable backbone dihedrals per residue: φ is the C(i-1)–N–Cα–C torsion, ψ is the N–Cα–C–N(i+1) torsion, both in degrees on (−180°, 180°]. α-helical residues cluster near (−60°, −45°); β-strand residues near (−120°, +130°). A Ramachandran plot is simply a scatter of (φ, ψ) for every residue.

Q: What is the amino-acid chain?
A: This is the polypeptide sequence — one letter per residue, N-terminus first. Length ranges from a few dozen residues for small domains to over a thousand for large multi-domain proteins.

Q: How mobile is each atom in the crystal?
A: For experimental (PDB) structures, the B-factor (temperature factor) quantifies the positional spread of each atom in the crystal — a combination of thermal vibration and static disorder — in units of Å². High B-factors mark flexible loops or poorly resolved regions; low B-factors mark the rigid, well-ordered core.

Q: Are the domains correctly placed relative to each other?
A: Predicted Aligned Error (PAE) is an AlphaFold confidence matrix: entry (i, j) is the expected error in the position of residue j, in ångströms, when the prediction is superimposed on the true structure at residue i. Low PAE within a block of residues means that block is internally rigid and well-predicted; high PAE between two blocks means their relative placement is uncertain even if each block individually is confident.

Q: How confident is the AlphaFold model at each residue?
A: pLDDT is the predicted lDDT-Cα score: AlphaFold's confidence that the local environment of each residue (all inter-atomic distances within 15 Å) is correctly placed. It is a per-residue number between 0 and 100, with higher meaning more reliable.

Q: What family and function is it annotated with?
A: Functional annotations link the protein to curated databases. InterPro entries identify conserved domains and families by matching the sequence against member-database signatures (Pfam, PROSITE, CDD, …). Gene Ontology (GO) terms describe molecular function, biological process, and cellular component in a controlled vocabulary. CATH places the structure in a hierarchical fold classification (Class/Architecture/Topology/Homologous-superfamily). The organism is the source species.

Q: How big and how compact is the whole molecule?
A: Three whole-structure scalars: the radius of gyration (RMS distance of Cα from centroid, in Å), the count of Cα–Cα contacts (pairs closer than 8 Å and separated by more than four residues in sequence — i.e. tertiary, not local, contacts), and the bounding-box dimensions. Together they distinguish compact globular folds from extended fibres or disordered chains.

Q: What known structures does this most resemble?
A: The Foldseek neighbor list gives the closest experimentally determined structures in the PDB, ranked by structural alignment. TM-score near 1 means near-identical fold; near 0.3 means only rough topology match. This is how one finds what a novel AlphaFold prediction most resembles in the solved-structure universe.

Q: Which residues are buried vs exposed?
A: SASA measures how much of the protein is reachable by solvent. It is computed by rolling a water-sized probe over the atomic surface and summing the exposed area (Å²). Per-residue SASA distinguishes core (buried, low SASA) from surface (exposed, high SASA) residues; total SASA is a whole-molecule size measure.

Q: Which residues are in helices, strands, or loops?
A: Eight-state secondary structure (DSSP): H is the canonical α-helix, G the tighter 3₁₀-helix, I the wider π-helix; E/B are β-structure, T and S are turns and bends, and '-' is everything else. DSSP derives these from the pattern of main-chain N–H···O=C hydrogen bonds, not from the sequence.

Q: Where is each backbone atom in 3D?
A: Structure coordinates are given as an mmCIF _atom_site loop: one row per atom with element, residue name, chain id, sequence number, and x/y/z position in Å. Only the four main-chain atoms per residue are included here; side chains are omitted to keep the record compact.

Q: What if only a Cα trace is available?
A: Three-state secondary structure (P-SEA) collapses the eight DSSP classes into helix (a), strand (b), and coil (c). P-SEA assigns these from Cα geometry alone — distances and angles — without requiring backbone oxygens, so it works on any Cα trace.

Q: What do the rendered images show?
A: The six renders are orthographic views along the three Cartesian axes in both directions. Representation (cartoon, sticks, or surface) and color scheme (sequence-rainbow or by-chain) vary across proteins so the training set covers all the common visualization conventions.

Q: What does the local fold look like, residue by residue?
A: Foldseek's 3Di representation compresses backbone geometry into a per-residue letter drawn from a learned twenty-state alphabet. It captures the tertiary interaction pattern around each residue — which residues are packed against it in space, regardless of where they are in sequence.

Q: What do the diagnostic plots show?
A: The contact map is a binary N×N matrix image: pixel (i, j) is dark where Cα_i and Cα_j are within 8 Å and |i−j|>4. Because the |i−j|>4 filter removes local helical contacts, off-diagonal stripes parallel to the main diagonal indicate parallel β-sheets; stripes perpendicular to it indicate antiparallel β-sheets. The Ramachandran plot scatters every residue's (φ, ψ) pair against the sterically allowed regions. The PAE heatmap renders the predicted-aligned-error matrix.